Protein AF-A8LJZ9-F1 (afdb_monomer)

pLDDT: mean 73.56, std 17.72, range [40.0, 94.56]

Secondary structure (DSSP, 8-state):
--SEEEE---TTTEEESSBTBTT-PEEPHHHHHHHHHTT-EEEEPPPPP--TTS-SS-HHHHHHHTTSS-TTSTTS--

Mean predicted aligned error: 10.42 Å

Organism: Dinoroseobacter shibae (strain DSM 16493 / NCIMB 14021 / DFL 12) (NCBI:txid398580)

Nearest PDB structures (foldseek):
  4bac-assembly1_B-2  TM=6.987E-01  e=5.191E-01  Human spumaretrovirus
  2x6s-assembly3_A  TM=5.774E-01  e=1.934E+00  Human spumaretrovirus
  4io6-assembly1_B  TM=4.993E-01  e=7.202E+00  Adineta vaga

Foldseek 3Di:
DDQEDEDEPDCQFFDAAQPVHHQDTDTDPVNVVVCVVVNHHYGYADPDPPDPPDDPDGPVRVVVVVVPPPVPPVVPPD

Solvent-accessible surface area (backbone atoms only — not comparable to full-atom values): 5076 Å² total; per-residue (Å²): 129,74,59,59,45,81,36,71,92,50,72,86,47,46,74,40,80,37,72,79,39,90,89,35,57,37,53,35,67,70,54,52,49,52,30,58,77,71,63,37,42,84,41,72,49,64,81,79,72,98,48,100,79,57,70,99,59,46,71,58,51,53,61,56,43,74,76,47,95,66,85,69,64,81,74,71,81,116

Structure (mmCIF, N/CA/C/O backbone):
data_AF-A8LJZ9-F1
#
_entry.id   AF-A8LJZ9-F1
#
loop_
_atom_site.group_PDB
_atom_site.id
_atom_site.type_symbol
_atom_site.label_atom_id
_atom_site.label_alt_id
_atom_site.label_comp_id
_atom_site.label_asym_id
_atom_site.label_entity_id
_atom_site.label_seq_id
_atom_site.pdbx_PDB_ins_code
_atom_site.Cartn_x
_atom_site.Cartn_y
_atom_site.Cartn_z
_atom_site.occupancy
_atom_site.B_iso_or_equiv
_atom_site.auth_seq_id
_atom_site.auth_comp_id
_atom_site.auth_asym_id
_atom_site.auth_atom_id
_atom_site.pdbx_PDB_model_num
ATOM 1 N N . MET A 1 1 ? -9.029 5.869 15.852 1.00 54.19 1 MET A N 1
ATOM 2 C CA . MET A 1 1 ? -8.173 4.928 15.093 1.00 54.19 1 MET A CA 1
ATOM 3 C C . MET A 1 1 ? -7.462 5.712 14.001 1.00 54.19 1 MET A C 1
ATOM 5 O O . MET A 1 1 ? -8.114 6.582 13.434 1.00 54.19 1 MET A O 1
ATOM 9 N N . PRO A 1 2 ? -6.160 5.500 13.733 1.00 63.91 2 PRO A N 1
ATOM 10 C CA . PRO A 1 2 ? -5.481 6.202 12.646 1.00 63.91 2 PRO A CA 1
ATOM 11 C C . PRO A 1 2 ? -6.124 5.824 11.307 1.00 63.91 2 PRO A C 1
ATOM 13 O O . PRO A 1 2 ? -6.407 4.654 11.065 1.00 63.91 2 PRO A O 1
ATOM 16 N N . HIS A 1 3 ? -6.349 6.808 10.436 1.00 82.25 3 HIS A N 1
ATOM 17 C CA . HIS A 1 3 ? -7.009 6.588 9.139 1.00 82.25 3 HIS A CA 1
ATOM 18 C C . HIS A 1 3 ? -6.125 5.789 8.165 1.00 82.25 3 HIS A C 1
ATOM 20 O O . HIS A 1 3 ? -6.603 5.281 7.151 1.00 82.25 3 HIS A O 1
ATOM 26 N N . THR A 1 4 ? -4.835 5.656 8.489 1.00 84.69 4 THR A N 1
ATOM 27 C CA . THR A 1 4 ? -3.827 5.041 7.636 1.00 84.69 4 THR A CA 1
ATOM 28 C C . THR A 1 4 ? -2.880 4.177 8.463 1.00 84.69 4 THR A C 1
ATOM 30 O O . THR A 1 4 ? -2.337 4.647 9.462 1.00 84.69 4 THR A O 1
ATOM 33 N N . ILE A 1 5 ? -2.656 2.931 8.040 1.00 86.56 5 ILE A N 1
ATOM 34 C CA . ILE A 1 5 ? -1.811 1.951 8.743 1.00 86.56 5 ILE A CA 1
ATOM 35 C C . ILE A 1 5 ? -0.633 1.580 7.841 1.00 86.56 5 ILE A C 1
ATOM 37 O O . ILE A 1 5 ? -0.833 1.244 6.673 1.00 86.56 5 ILE A O 1
ATOM 41 N N . LEU A 1 6 ? 0.590 1.665 8.370 1.00 84.12 6 LEU A N 1
ATOM 42 C CA . LEU A 1 6 ? 1.797 1.239 7.667 1.00 84.12 6 LEU A CA 1
ATOM 43 C C . LEU A 1 6 ? 1.960 -0.27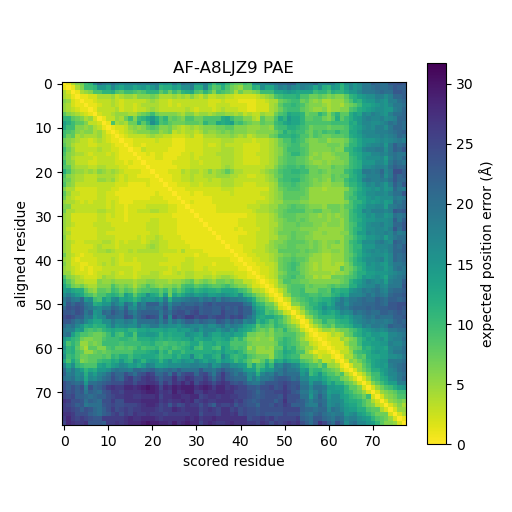9 7.788 1.00 84.12 6 LEU A C 1
ATOM 45 O O . LEU A 1 6 ? 1.984 -0.814 8.893 1.00 84.12 6 LEU A O 1
ATOM 49 N N . PHE A 1 7 ? 2.103 -0.947 6.651 1.00 83.88 7 PHE A N 1
ATOM 50 C CA . PHE A 1 7 ? 2.427 -2.362 6.558 1.00 83.88 7 PHE A CA 1
ATOM 51 C C . PHE A 1 7 ? 3.866 -2.517 6.074 1.00 83.88 7 PHE A C 1
ATOM 53 O O . PHE A 1 7 ? 4.313 -1.846 5.128 1.00 83.88 7 PHE A O 1
ATOM 60 N N . ASP A 1 8 ? 4.593 -3.424 6.720 1.00 78.56 8 ASP A N 1
ATOM 61 C CA . ASP A 1 8 ? 5.818 -3.960 6.160 1.00 78.56 8 ASP A CA 1
ATOM 62 C C . ASP A 1 8 ? 5.478 -4.826 4.936 1.00 78.56 8 ASP A C 1
ATOM 64 O O . ASP A 1 8 ? 4.320 -5.135 4.660 1.00 78.56 8 ASP A O 1
ATOM 68 N N . ASN A 1 9 ? 6.476 -5.118 4.106 1.00 70.62 9 ASN A N 1
ATOM 69 C CA . ASN A 1 9 ? 6.303 -5.621 2.741 1.00 70.62 9 ASN A CA 1
ATOM 70 C C . ASN A 1 9 ? 5.847 -7.098 2.672 1.00 70.62 9 ASN A C 1
ATOM 72 O O . ASN A 1 9 ? 6.449 -7.910 1.965 1.00 70.62 9 ASN A O 1
ATOM 76 N N . MET A 1 10 ? 4.809 -7.463 3.420 1.00 76.94 10 MET A N 1
ATOM 77 C CA . MET A 1 10 ? 4.325 -8.822 3.551 1.00 76.94 10 MET A CA 1
ATOM 78 C C . MET A 1 10 ? 3.612 -9.261 2.266 1.00 76.94 10 MET A C 1
ATOM 80 O O . MET A 1 10 ? 2.601 -8.696 1.844 1.00 76.94 10 MET A O 1
ATOM 84 N N . LYS A 1 11 ? 4.134 -10.322 1.645 1.00 77.25 11 LYS A N 1
ATOM 85 C CA . LYS A 1 11 ? 3.616 -10.875 0.382 1.00 77.25 11 LYS A CA 1
ATOM 86 C C . LYS A 1 11 ? 2.164 -11.365 0.456 1.00 77.25 11 LYS A C 1
ATOM 88 O O . LYS A 1 11 ? 1.544 -11.547 -0.578 1.00 77.25 11 LYS A O 1
ATOM 93 N N . THR A 1 12 ? 1.621 -11.597 1.651 1.00 79.69 12 THR A N 1
ATOM 94 C CA . THR A 1 12 ? 0.244 -12.086 1.836 1.00 79.69 12 THR A CA 1
ATOM 95 C C . THR A 1 12 ? -0.815 -10.986 1.735 1.00 79.69 12 THR A C 1
ATOM 97 O O . THR A 1 12 ? -1.987 -11.297 1.542 1.00 79.69 12 THR A O 1
ATOM 100 N N . VAL A 1 13 ? -0.437 -9.705 1.841 1.00 85.75 13 VAL A N 1
ATOM 101 C CA . VAL A 1 13 ? -1.378 -8.573 1.713 1.00 85.75 13 VAL A CA 1
ATOM 102 C C . VAL A 1 13 ? -1.253 -7.864 0.368 1.00 85.75 13 VAL A C 1
ATOM 104 O O . VAL A 1 13 ? -2.249 -7.391 -0.187 1.00 85.75 13 VAL A O 1
ATOM 107 N N . LEU A 1 14 ? -0.045 -7.838 -0.191 1.00 89.62 14 LEU A N 1
ATOM 108 C CA . LEU A 1 14 ? 0.322 -7.056 -1.363 1.00 89.62 14 LEU A CA 1
ATOM 109 C C . LEU A 1 14 ? 0.569 -7.961 -2.580 1.00 89.62 14 LEU A C 1
ATOM 111 O O . LEU A 1 14 ? 1.440 -8.824 -2.534 1.00 89.62 14 LEU A O 1
ATOM 115 N N . ILE A 1 15 ? -0.146 -7.706 -3.682 1.00 91.62 15 ILE A N 1
ATOM 116 C CA . ILE A 1 15 ? 0.068 -8.37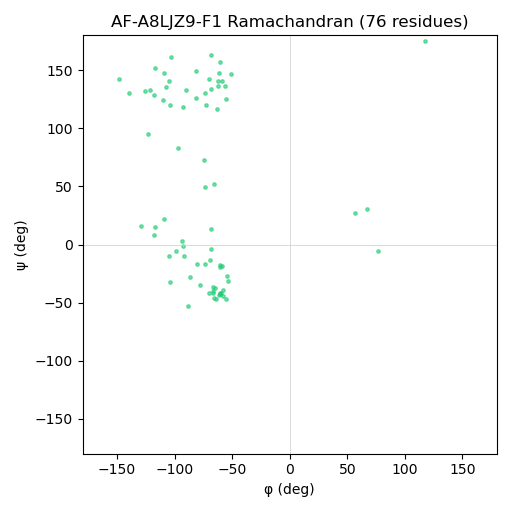2 -4.978 1.00 91.62 15 ILE A CA 1
ATOM 117 C C . ILE A 1 15 ? 1.112 -7.612 -5.798 1.00 91.62 15 ILE A C 1
ATOM 119 O O . ILE A 1 15 ? 2.068 -8.212 -6.274 1.00 91.62 15 ILE A O 1
ATOM 123 N N . ASP A 1 16 ? 0.919 -6.303 -5.985 1.00 89.81 16 ASP A N 1
ATOM 124 C CA . ASP A 1 16 ? 1.793 -5.492 -6.837 1.00 89.81 16 ASP A CA 1
ATOM 125 C C . ASP A 1 16 ? 1.908 -4.047 -6.336 1.00 89.81 16 ASP A C 1
ATOM 127 O O . ASP A 1 16 ? 0.942 -3.452 -5.838 1.00 89.81 16 ASP A O 1
ATOM 131 N N . ARG A 1 17 ? 3.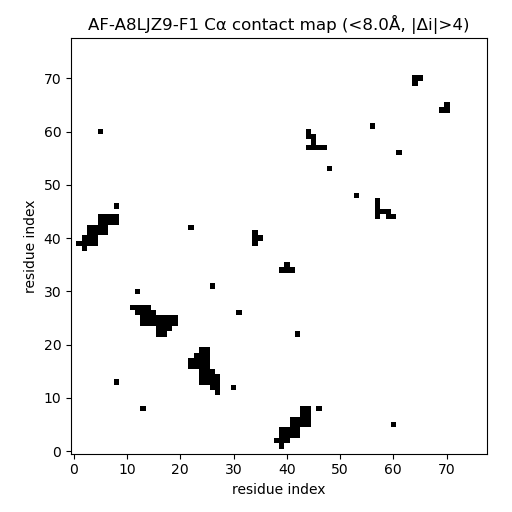103 -3.465 -6.455 1.00 87.56 17 ARG A N 1
ATOM 132 C CA . ARG A 1 17 ? 3.378 -2.096 -6.019 1.00 87.56 17 ARG A CA 1
ATOM 133 C C . ARG A 1 17 ? 3.109 -1.124 -7.156 1.00 87.56 17 ARG A C 1
ATOM 135 O O . ARG A 1 17 ? 3.620 -1.297 -8.247 1.00 87.56 17 ARG A O 1
ATOM 142 N N . ASN A 1 18 ? 2.394 -0.037 -6.857 1.00 88.81 18 ASN A N 1
ATOM 143 C CA . ASN A 1 18 ? 2.137 1.043 -7.809 1.00 88.81 18 ASN A CA 1
ATOM 144 C C . ASN A 1 18 ? 1.451 0.580 -9.106 1.00 88.81 18 ASN A C 1
ATOM 146 O O . ASN A 1 18 ? 1.597 1.229 -10.138 1.00 88.81 18 ASN A O 1
ATOM 150 N N . ALA A 1 19 ? 0.685 -0.515 -9.050 1.00 91.81 19 ALA A N 1
ATOM 151 C CA . ALA A 1 19 ? -0.010 -1.097 -10.198 1.00 91.81 19 ALA A CA 1
ATOM 152 C C . ALA A 1 19 ? -0.915 -0.091 -10.931 1.00 91.81 19 ALA A C 1
ATOM 154 O O . ALA A 1 19 ? -1.150 -0.231 -12.127 1.00 91.81 19 ALA A O 1
ATOM 155 N N . TYR A 1 20 ? -1.411 0.925 -10.216 1.00 91.94 20 TYR A N 1
ATOM 156 C CA . TYR A 1 20 ? -2.264 1.982 -10.772 1.00 91.94 20 TYR A CA 1
ATOM 157 C C . TYR A 1 20 ? -1.624 3.379 -10.691 1.00 91.94 20 TYR A C 1
ATOM 159 O O . TYR A 1 20 ? -2.309 4.388 -10.834 1.00 91.94 20 TYR A O 1
ATOM 167 N N . GLY A 1 21 ? -0.315 3.454 -10.440 1.00 89.94 21 GLY A N 1
ATOM 168 C CA . GLY A 1 21 ? 0.432 4.696 -10.238 1.00 89.94 21 GLY A CA 1
ATOM 169 C C . GLY A 1 21 ? 1.062 4.803 -8.843 1.00 89.94 21 GLY A C 1
ATOM 170 O O . GLY A 1 21 ? 0.864 3.928 -7.996 1.00 89.94 21 GLY A O 1
ATOM 171 N N . PRO A 1 22 ? 1.849 5.860 -8.576 1.00 85.69 22 PRO A N 1
ATOM 172 C CA . PRO A 1 22 ? 2.581 6.011 -7.317 1.00 85.69 22 PRO A CA 1
ATOM 173 C C . PRO A 1 22 ? 1.667 5.939 -6.083 1.00 85.69 22 PRO A C 1
ATOM 175 O O . PRO A 1 22 ? 0.679 6.663 -5.992 1.00 85.69 22 PRO A O 1
ATOM 178 N N . GLY A 1 23 ? 1.982 5.045 -5.141 1.00 83.81 23 GLY A N 1
ATOM 179 C CA . GLY A 1 23 ? 1.201 4.813 -3.917 1.00 83.81 23 GLY A CA 1
ATOM 180 C C . GLY A 1 23 ? -0.084 3.999 -4.117 1.00 83.81 23 GLY A C 1
ATOM 181 O O . GLY A 1 23 ? -0.727 3.622 -3.139 1.00 83.81 23 GLY A O 1
ATOM 182 N N . GLN A 1 24 ? -0.453 3.678 -5.361 1.00 89.19 24 GLN A N 1
ATOM 183 C CA . GLN A 1 24 ? -1.650 2.902 -5.680 1.00 89.19 24 GLN A CA 1
ATOM 184 C C . GLN A 1 24 ? -1.293 1.430 -5.875 1.00 89.19 24 GLN A C 1
ATOM 186 O O . GLN A 1 24 ? -1.057 0.941 -6.983 1.00 89.19 24 GLN A O 1
ATOM 191 N N . HIS A 1 25 ? -1.208 0.724 -4.755 1.00 91.44 25 HIS A N 1
ATOM 192 C CA . HIS A 1 25 ? -0.854 -0.687 -4.723 1.00 91.44 25 HIS A CA 1
ATOM 193 C C . HIS A 1 25 ? -2.052 -1.589 -5.044 1.00 91.44 25 HIS A C 1
ATOM 195 O O . HIS A 1 25 ? -3.205 -1.284 -4.728 1.00 91.44 25 HIS A O 1
ATOM 201 N N . ARG A 1 26 ? -1.772 -2.747 -5.641 1.00 92.44 26 ARG A N 1
ATOM 202 C CA . ARG A 1 26 ? -2.744 -3.824 -5.806 1.00 92.44 26 ARG A CA 1
ATOM 203 C C . ARG A 1 26 ? -2.626 -4.773 -4.621 1.00 92.44 26 ARG A C 1
ATOM 205 O O . ARG A 1 26 ? -1.592 -5.403 -4.429 1.00 92.44 26 ARG A O 1
ATOM 212 N N . PHE A 1 27 ? -3.702 -4.901 -3.856 1.00 92.88 27 PHE A N 1
ATOM 213 C CA . PHE A 1 27 ? -3.788 -5.789 -2.697 1.00 92.88 27 PHE A CA 1
ATOM 214 C C . PHE A 1 27 ? -4.588 -7.055 -3.007 1.00 92.88 27 PHE A C 1
ATOM 216 O O . PHE A 1 27 ? -5.394 -7.074 -3.944 1.00 92.88 27 PHE A O 1
ATOM 223 N N . HIS A 1 28 ? -4.418 -8.090 -2.183 1.00 93.69 28 HIS A N 1
ATOM 224 C CA . HIS A 1 28 ? -5.329 -9.235 -2.188 1.00 93.69 28 HIS A CA 1
ATOM 225 C C . HIS A 1 28 ? -6.764 -8.788 -1.885 1.00 93.69 28 HIS A C 1
ATOM 227 O O . HIS A 1 28 ? -6.990 -7.921 -1.041 1.00 93.69 28 HIS A O 1
ATOM 233 N N . ALA A 1 29 ? -7.742 -9.388 -2.570 1.00 92.69 29 ALA A N 1
ATOM 234 C CA . ALA A 1 29 ? -9.143 -8.971 -2.485 1.00 92.69 29 ALA A CA 1
ATOM 235 C C . ALA A 1 29 ? -9.688 -9.019 -1.047 1.00 92.69 29 ALA A C 1
ATOM 237 O O . ALA A 1 29 ? -10.293 -8.048 -0.603 1.00 92.69 29 ALA A O 1
ATOM 238 N N . GLY A 1 30 ? -9.396 -10.094 -0.303 1.00 92.81 30 GLY A N 1
ATOM 239 C CA . GLY A 1 30 ? -9.815 -10.230 1.095 1.00 92.81 30 GLY A CA 1
ATOM 240 C C . GLY A 1 30 ? -9.238 -9.138 1.999 1.00 92.81 30 GLY A C 1
ATOM 241 O O . GLY A 1 30 ? -9.967 -8.531 2.775 1.00 92.81 30 GLY A O 1
ATOM 242 N N . PHE A 1 31 ? -7.953 -8.810 1.835 1.00 92.88 31 PHE A N 1
ATOM 243 C CA . PHE A 1 31 ? -7.322 -7.727 2.592 1.00 92.88 31 PHE A CA 1
ATOM 244 C C . PHE A 1 31 ? -7.891 -6.351 2.221 1.00 92.88 31 PHE A C 1
ATOM 246 O O . PHE A 1 31 ? -8.155 -5.529 3.096 1.00 92.88 31 PHE A O 1
ATOM 253 N N . ARG A 1 32 ? -8.124 -6.100 0.927 1.00 91.94 32 ARG A N 1
ATOM 254 C CA . ARG A 1 32 ? -8.739 -4.852 0.458 1.00 91.94 32 ARG A CA 1
ATOM 255 C C . ARG A 1 32 ? -10.135 -4.658 1.050 1.00 91.94 32 ARG A C 1
ATOM 257 O O . ARG A 1 32 ? -10.473 -3.539 1.422 1.00 91.94 32 ARG A O 1
ATOM 264 N N . GLU A 1 33 ? -10.937 -5.717 1.112 1.00 93.75 33 GLU A N 1
ATOM 265 C CA . GLU A 1 33 ? -12.286 -5.649 1.674 1.00 93.75 33 GLU A CA 1
ATOM 266 C C . GLU A 1 33 ? -12.258 -5.445 3.189 1.00 93.75 33 GLU A C 1
ATOM 268 O O . GLU A 1 33 ? -12.959 -4.579 3.703 1.00 93.75 33 GLU A O 1
ATOM 273 N N . PHE A 1 34 ? -11.364 -6.143 3.889 1.00 92.62 34 PHE A N 1
ATOM 274 C CA . PHE A 1 34 ? -11.116 -5.928 5.313 1.00 92.62 34 PHE A CA 1
ATOM 275 C C . PHE A 1 34 ? -10.748 -4.466 5.622 1.00 92.62 34 PHE A C 1
ATOM 277 O O . PHE A 1 34 ? -11.338 -3.848 6.508 1.00 92.62 34 PHE A O 1
ATOM 284 N N . ALA A 1 35 ? -9.830 -3.878 4.851 1.00 91.94 35 ALA A N 1
ATOM 285 C CA . ALA A 1 35 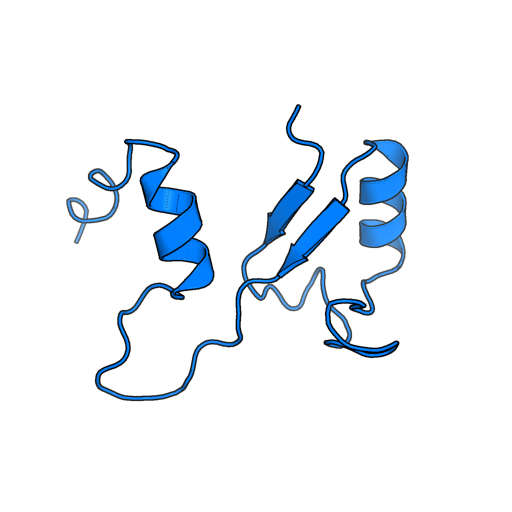? -9.421 -2.486 5.030 1.00 91.94 35 ALA A CA 1
ATOM 286 C C . ALA A 1 35 ? -10.584 -1.499 4.850 1.00 91.94 35 ALA A C 1
ATOM 288 O O . ALA A 1 35 ? -10.757 -0.586 5.659 1.00 91.94 35 ALA A O 1
ATOM 289 N N . LYS A 1 36 ? -11.428 -1.722 3.834 1.00 91.88 36 LYS A N 1
ATOM 290 C CA . LYS A 1 36 ? -12.645 -0.927 3.617 1.00 91.88 36 LYS A CA 1
ATOM 291 C C . LYS A 1 36 ? -13.644 -1.085 4.756 1.00 91.88 36 LYS A C 1
ATOM 293 O O . LYS A 1 36 ? -14.151 -0.082 5.246 1.00 91.88 36 LYS A O 1
ATOM 298 N N . HIS A 1 37 ? -13.904 -2.322 5.175 1.00 94.56 37 HIS A N 1
ATOM 299 C CA . HIS A 1 37 ? -14.861 -2.637 6.232 1.00 94.56 37 HIS A CA 1
ATOM 300 C C . HIS A 1 37 ? -14.507 -1.932 7.547 1.00 94.56 37 HIS A C 1
ATOM 302 O O . HIS A 1 37 ? -15.382 -1.415 8.234 1.00 94.56 37 HIS A O 1
ATOM 308 N N . HIS A 1 38 ? -13.213 -1.853 7.864 1.00 91.94 38 HIS A N 1
ATOM 309 C CA . HIS A 1 38 ? -12.712 -1.191 9.069 1.00 91.94 38 HIS A CA 1
ATOM 310 C C . HIS A 1 38 ? -12.312 0.280 8.866 1.00 91.94 38 HIS A C 1
ATOM 312 O O . HIS A 1 38 ? -11.841 0.916 9.809 1.00 91.94 38 HIS A O 1
ATOM 318 N N . GLY A 1 39 ? -12.498 0.837 7.666 1.00 92.31 39 GLY A N 1
ATOM 319 C CA . GLY A 1 39 ? -12.287 2.259 7.392 1.00 92.31 39 GLY A CA 1
ATOM 320 C C . GLY A 1 39 ? -10.833 2.731 7.487 1.00 92.31 39 GLY A C 1
ATOM 321 O O . GLY A 1 39 ? -10.604 3.889 7.833 1.00 92.31 39 GLY A O 1
ATOM 322 N N . PHE A 1 40 ? -9.850 1.872 7.191 1.00 90.56 40 PHE A N 1
ATOM 323 C CA . PHE A 1 40 ? -8.439 2.269 7.160 1.00 90.56 40 PHE A CA 1
ATOM 324 C C . PHE A 1 40 ? -7.825 2.130 5.767 1.00 90.56 40 PHE A C 1
ATOM 326 O O . PHE A 1 40 ? -8.206 1.282 4.961 1.00 90.56 40 PHE A O 1
ATOM 333 N N . SER A 1 41 ? -6.818 2.958 5.500 1.00 89.00 41 SER A N 1
ATOM 334 C CA . SER A 1 41 ? -6.033 2.911 4.269 1.00 89.00 41 SER A CA 1
ATOM 335 C C . SER A 1 41 ? -4.664 2.267 4.525 1.00 89.00 41 SER A C 1
ATOM 337 O O . SER A 1 41 ? -3.893 2.777 5.341 1.00 89.00 41 SER A O 1
ATOM 339 N N . PRO A 1 42 ? -4.314 1.152 3.865 1.00 89.00 42 PRO A N 1
ATOM 340 C CA . PRO A 1 42 ? -2.982 0.572 3.984 1.00 89.00 42 PRO A CA 1
ATOM 341 C C . PRO A 1 42 ? -1.947 1.411 3.217 1.00 89.00 42 PRO A C 1
ATOM 343 O O . PRO A 1 42 ? -2.130 1.718 2.039 1.00 89.00 42 PRO A O 1
ATOM 346 N N . ARG A 1 43 ? -0.829 1.743 3.870 1.00 86.69 43 ARG A N 1
ATOM 347 C CA . ARG A 1 43 ? 0.396 2.263 3.237 1.00 86.69 43 ARG A CA 1
ATOM 348 C C . ARG A 1 43 ? 1.489 1.208 3.305 1.00 86.69 43 ARG A C 1
ATOM 350 O O . ARG A 1 43 ? 1.570 0.477 4.285 1.00 86.69 43 ARG A O 1
ATOM 357 N N . MET A 1 44 ? 2.363 1.172 2.305 1.00 85.50 44 MET A N 1
ATOM 358 C CA . MET A 1 44 ? 3.504 0.256 2.289 1.00 85.50 44 MET A CA 1
ATOM 359 C C . MET A 1 44 ? 4.799 0.998 2.606 1.00 85.50 44 MET A C 1
ATOM 361 O O . MET A 1 44 ? 5.033 2.096 2.095 1.00 85.50 44 MET A O 1
ATOM 365 N N . CYS A 1 45 ? 5.681 0.372 3.386 1.00 79.38 45 CYS A N 1
ATOM 366 C CA . CYS A 1 45 ? 7.058 0.847 3.512 1.00 79.38 45 CYS A CA 1
ATOM 367 C C . CYS A 1 45 ? 7.771 0.827 2.147 1.00 79.38 45 CYS A C 1
ATOM 369 O O . CYS A 1 45 ? 7.389 0.077 1.240 1.00 79.38 45 CYS A O 1
ATOM 371 N N . ALA A 1 46 ? 8.820 1.632 1.966 1.00 74.19 46 ALA A N 1
ATOM 372 C CA . ALA A 1 46 ? 9.648 1.523 0.765 1.00 74.19 46 ALA A CA 1
ATOM 373 C C . ALA A 1 46 ? 10.286 0.119 0.695 1.00 74.19 46 ALA A C 1
ATOM 375 O O . ALA A 1 46 ? 10.552 -0.472 1.746 1.00 74.19 46 ALA A O 1
ATOM 376 N N . PRO A 1 47 ? 10.512 -0.442 -0.510 1.00 73.31 47 PRO A N 1
ATOM 377 C CA . PRO A 1 47 ? 11.192 -1.722 -0.629 1.00 73.31 47 PRO A CA 1
ATOM 378 C C . PRO A 1 47 ? 12.545 -1.617 0.063 1.00 73.31 47 PRO A C 1
ATOM 380 O O . PRO A 1 47 ? 13.244 -0.616 -0.097 1.00 73.31 47 PRO A O 1
ATOM 383 N N . TYR A 1 48 ? 12.899 -2.644 0.827 1.00 66.25 48 TYR A N 1
ATOM 384 C CA . TYR A 1 48 ? 14.212 -2.712 1.438 1.00 66.25 48 TYR A CA 1
ATOM 385 C C . TYR A 1 48 ? 15.270 -2.792 0.335 1.00 66.25 48 TYR A C 1
ATOM 387 O O . TYR A 1 48 ? 15.240 -3.757 -0.434 1.00 66.25 48 TYR A O 1
ATOM 395 N N . PRO A 1 49 ? 16.177 -1.812 0.195 1.00 61.06 49 PRO A N 1
ATOM 396 C CA . PRO A 1 49 ? 17.264 -1.963 -0.749 1.00 61.06 49 PRO A CA 1
ATOM 397 C C . PRO A 1 49 ? 18.199 -3.061 -0.228 1.00 61.06 49 PRO A C 1
ATOM 399 O O . PRO A 1 49 ? 18.560 -3.084 0.948 1.00 61.06 49 PRO A O 1
ATOM 402 N N . ALA A 1 50 ? 18.597 -3.984 -1.101 1.00 55.34 50 ALA A N 1
ATOM 403 C CA . ALA A 1 50 ? 19.621 -4.977 -0.796 1.00 55.34 50 ALA A CA 1
ATOM 404 C C . ALA A 1 50 ? 21.002 -4.294 -0.810 1.00 55.34 50 ALA A C 1
ATOM 406 O O . ALA A 1 50 ? 21.755 -4.431 -1.768 1.00 55.34 50 ALA A O 1
ATOM 407 N N . ILE A 1 51 ? 21.308 -3.473 0.200 1.00 51.09 51 ILE A N 1
ATOM 408 C CA . ILE A 1 51 ? 22.588 -2.752 0.303 1.00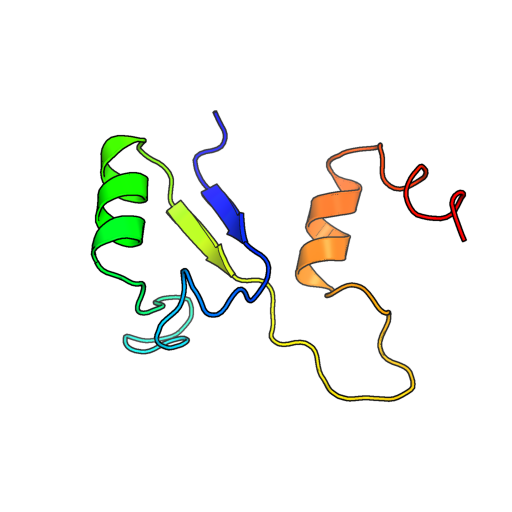 51.09 51 ILE A CA 1
ATOM 409 C C . ILE A 1 51 ? 23.226 -3.056 1.668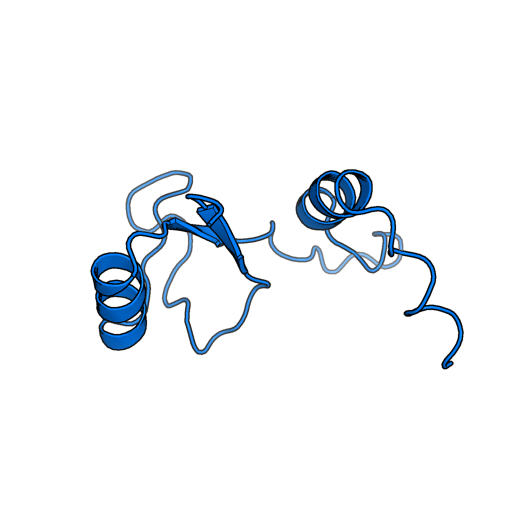 1.00 51.09 51 ILE A C 1
ATOM 411 O O . ILE A 1 51 ? 22.542 -2.901 2.683 1.00 51.09 51 ILE A O 1
ATOM 415 N N . PRO A 1 52 ? 24.529 -3.415 1.731 1.00 54.19 52 PRO A N 1
ATOM 416 C CA . PRO A 1 52 ? 25.203 -3.830 2.970 1.00 54.19 52 PRO A CA 1
ATOM 417 C C . PRO A 1 52 ? 25.228 -2.782 4.093 1.00 54.19 52 PRO A C 1
ATOM 419 O O . PRO A 1 52 ? 25.444 -3.133 5.247 1.00 54.19 52 PRO A O 1
ATOM 422 N N . LEU A 1 53 ? 25.027 -1.502 3.762 1.00 56.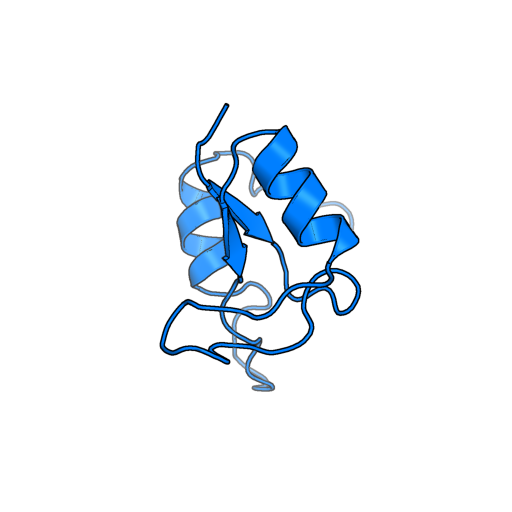50 53 LEU A N 1
ATOM 423 C CA . LEU A 1 53 ? 25.103 -0.369 4.692 1.00 56.50 53 LEU A CA 1
ATOM 424 C C . LEU A 1 53 ? 23.775 0.389 4.842 1.00 56.50 53 LEU A C 1
ATOM 426 O O . LEU A 1 53 ? 23.750 1.451 5.462 1.00 56.50 53 LEU A O 1
ATOM 430 N N . SER A 1 54 ? 22.667 -0.115 4.282 1.00 55.78 54 SER A N 1
ATOM 431 C CA . SER A 1 54 ? 21.369 0.490 4.601 1.00 55.78 54 SER A CA 1
ATOM 432 C C . SER A 1 54 ? 21.015 0.164 6.060 1.00 55.78 54 SER A C 1
ATOM 434 O O . SER A 1 54 ? 21.310 -0.950 6.509 1.00 55.78 54 SER A O 1
ATOM 436 N N . PRO A 1 55 ? 20.401 1.089 6.826 1.00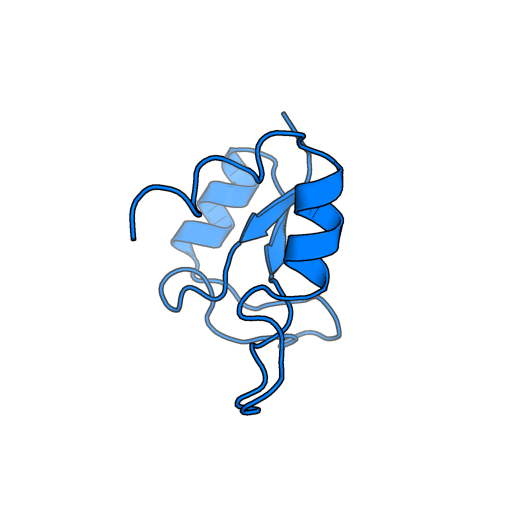 58.59 55 PRO A N 1
ATOM 437 C CA . PRO A 1 55 ? 19.863 0.747 8.142 1.00 58.59 55 PRO A CA 1
ATOM 438 C C . PRO A 1 55 ? 18.979 -0.495 7.994 1.00 58.59 55 PRO A C 1
ATOM 440 O O . PRO A 1 55 ? 18.350 -0.651 6.958 1.00 58.59 55 PRO A O 1
ATOM 443 N N . ARG A 1 56 ? 18.907 -1.388 8.989 1.00 60.88 56 ARG A N 1
ATOM 444 C CA . ARG A 1 56 ? 18.007 -2.565 8.939 1.00 60.88 56 ARG A CA 1
ATOM 445 C C . ARG A 1 56 ? 16.516 -2.190 9.018 1.00 60.88 56 ARG A C 1
ATOM 447 O O . ARG A 1 56 ? 15.672 -3.072 8.908 1.00 60.88 56 ARG A O 1
ATOM 454 N N . VAL A 1 57 ? 16.200 -0.897 9.198 1.00 62.69 57 VAL A N 1
ATOM 455 C CA . VAL A 1 57 ? 14.829 -0.347 9.185 1.00 62.69 57 VAL A CA 1
ATOM 456 C C . VAL A 1 57 ? 14.613 0.751 8.120 1.00 62.69 57 VAL A C 1
ATOM 458 O O . VAL A 1 57 ? 15.455 1.626 7.917 1.00 62.69 57 VAL A O 1
ATOM 461 N N . CYS A 1 58 ? 13.512 0.638 7.363 1.00 64.62 58 CYS A N 1
ATOM 462 C CA . CYS A 1 58 ? 13.222 1.461 6.185 1.00 64.62 58 CYS A CA 1
ATOM 463 C C . CYS A 1 58 ? 13.104 2.933 6.611 1.00 64.62 58 CYS A C 1
ATOM 465 O O . CYS A 1 58 ? 12.470 3.177 7.635 1.00 64.62 58 CYS A O 1
ATOM 467 N N . PRO A 1 59 ? 13.598 3.929 5.847 1.00 67.75 59 PRO A N 1
ATOM 468 C CA . PRO A 1 59 ? 13.460 5.345 6.210 1.00 67.75 59 PRO A CA 1
ATOM 469 C C . PRO A 1 59 ? 12.010 5.779 6.484 1.00 67.75 59 PRO A C 1
ATOM 471 O O . PRO A 1 59 ? 11.774 6.619 7.345 1.00 67.75 59 PRO A O 1
ATOM 474 N N . VAL A 1 60 ? 11.038 5.161 5.797 1.00 68.50 60 VAL A N 1
ATOM 475 C CA . VAL A 1 60 ? 9.598 5.358 6.044 1.00 68.50 60 VAL A CA 1
ATOM 476 C C . VAL A 1 60 ? 9.202 4.833 7.424 1.00 68.50 60 VAL A C 1
ATOM 478 O O . VAL A 1 60 ? 8.534 5.533 8.175 1.00 68.50 60 VAL A O 1
ATOM 481 N N . CYS A 1 61 ? 9.653 3.631 7.786 1.00 66.62 61 CYS A N 1
ATOM 482 C CA . CYS A 1 61 ? 9.405 3.064 9.108 1.00 66.62 61 CYS A CA 1
ATOM 483 C C . CYS A 1 61 ? 10.130 3.856 10.208 1.00 66.62 61 CYS A C 1
ATOM 485 O O . CYS A 1 61 ? 9.528 4.109 11.239 1.00 66.62 61 CYS A O 1
ATOM 487 N N . ILE A 1 62 ? 11.370 4.311 9.979 1.00 67.25 62 ILE A N 1
ATOM 488 C CA . ILE A 1 62 ? 12.130 5.158 10.922 1.00 67.25 62 ILE A CA 1
ATOM 489 C C . ILE A 1 62 ? 11.400 6.485 11.186 1.00 67.25 62 ILE A C 1
ATOM 491 O O . ILE A 1 62 ? 11.354 6.955 12.322 1.00 67.25 62 ILE A O 1
ATOM 495 N N . ALA A 1 63 ? 10.837 7.105 10.144 1.00 66.88 63 ALA A N 1
ATOM 496 C CA . ALA A 1 63 ? 10.091 8.354 10.280 1.00 66.88 63 ALA A CA 1
ATOM 497 C C . ALA A 1 63 ? 8.789 8.175 11.083 1.00 66.88 63 ALA A C 1
ATOM 499 O O . ALA A 1 63 ? 8.430 9.054 11.866 1.00 66.88 63 ALA A O 1
ATOM 500 N N . GLU A 1 64 ? 8.107 7.037 10.926 1.00 65.56 64 GLU A N 1
ATOM 501 C CA . GLU A 1 64 ? 6.882 6.727 11.678 1.00 65.56 64 GLU A CA 1
ATOM 502 C C . GLU A 1 64 ? 7.182 6.274 13.120 1.00 65.56 64 GLU A C 1
ATOM 504 O O . GLU A 1 64 ? 6.444 6.642 14.033 1.00 65.56 64 GLU A O 1
ATOM 509 N N . ASP A 1 65 ? 8.290 5.559 13.348 1.00 59.16 65 ASP A N 1
ATOM 510 C CA . ASP A 1 65 ? 8.747 5.104 14.672 1.00 59.16 65 ASP A CA 1
ATOM 511 C C . ASP A 1 65 ? 9.124 6.278 15.589 1.00 59.16 65 ASP A C 1
ATOM 513 O O . ASP A 1 65 ? 8.737 6.313 16.750 1.00 59.16 65 ASP A O 1
ATOM 517 N N . ARG A 1 66 ? 9.739 7.344 15.054 1.00 50.00 66 ARG A N 1
ATOM 518 C CA . ARG A 1 66 ? 10.007 8.580 15.824 1.00 50.00 66 ARG A CA 1
ATOM 519 C C . ARG A 1 66 ? 8.754 9.251 16.401 1.00 50.00 66 ARG A C 1
ATOM 521 O O . ARG A 1 66 ? 8.881 10.067 17.310 1.00 50.00 66 ARG A O 1
ATOM 528 N N . SER A 1 67 ? 7.567 8.932 15.882 1.00 46.66 67 SER A N 1
ATOM 529 C CA . SER A 1 67 ? 6.287 9.475 16.360 1.00 46.66 67 SER A CA 1
ATOM 530 C C . SER A 1 67 ? 5.629 8.608 17.447 1.00 46.66 67 SER A C 1
ATOM 532 O O . SER A 1 67 ? 4.652 9.035 18.061 1.00 46.66 67 SER A O 1
ATOM 534 N N . ARG A 1 68 ? 6.147 7.399 17.699 1.00 49.59 68 ARG A N 1
ATOM 535 C CA . ARG A 1 68 ? 5.727 6.464 18.754 1.00 49.59 68 ARG A CA 1
ATOM 536 C C . ARG A 1 68 ? 6.955 6.158 19.608 1.00 49.59 68 ARG A C 1
ATOM 538 O O . ARG A 1 68 ? 7.754 5.317 19.234 1.00 49.59 68 ARG A O 1
ATOM 545 N N . GLY A 1 69 ? 7.148 6.873 20.712 1.00 40.31 69 GLY A N 1
ATOM 546 C CA . GLY A 1 69 ? 8.351 6.793 21.553 1.00 40.31 69 GLY A CA 1
ATOM 547 C C . GLY A 1 69 ? 8.602 5.464 22.289 1.00 40.31 69 GLY A C 1
ATOM 548 O O . GLY A 1 69 ? 8.849 5.515 23.483 1.00 40.31 69 GLY A O 1
ATOM 549 N N . ASP A 1 70 ? 8.597 4.318 21.600 1.00 47.50 70 ASP A N 1
ATOM 550 C CA . ASP A 1 70 ? 8.838 2.968 22.148 1.00 47.50 70 ASP A CA 1
ATOM 551 C C . ASP A 1 70 ? 9.903 2.173 21.353 1.00 47.50 70 ASP A C 1
ATOM 553 O O . ASP A 1 70 ? 10.053 0.961 21.504 1.00 47.50 70 ASP A O 1
ATOM 557 N N . GLY A 1 71 ? 10.710 2.839 20.518 1.00 46.31 71 GLY A N 1
ATOM 558 C CA . GLY A 1 71 ? 11.757 2.216 19.688 1.00 46.31 71 GLY A CA 1
ATOM 559 C C . GLY A 1 71 ? 12.969 1.637 20.444 1.00 46.31 71 GLY A C 1
ATOM 560 O O . GLY A 1 71 ? 13.998 1.357 19.827 1.00 46.31 71 GLY A O 1
ATOM 561 N N . GLN A 1 72 ? 12.900 1.471 21.771 1.00 47.81 72 GLN A N 1
ATOM 562 C CA . GLN A 1 72 ? 14.029 1.019 22.595 1.00 47.81 72 GLN A CA 1
ATOM 563 C C . GLN A 1 72 ? 13.932 -0.447 23.059 1.00 47.81 72 GLN A C 1
ATOM 565 O O . GLN A 1 72 ? 14.930 -0.989 23.535 1.00 47.81 72 GLN A O 1
ATOM 570 N N . GLU A 1 73 ? 12.792 -1.125 22.878 1.00 43.72 73 GLU A N 1
ATOM 571 C CA . GLU A 1 73 ? 12.614 -2.492 23.401 1.00 43.72 73 GLU A CA 1
ATOM 572 C C . GLU A 1 73 ? 13.122 -3.598 22.452 1.00 43.72 73 GLU A C 1
ATOM 574 O O . GLU A 1 73 ? 13.621 -4.624 22.907 1.00 43.72 73 GLU A O 1
ATOM 579 N N . TYR A 1 74 ? 13.133 -3.372 21.132 1.00 41.31 74 TYR A N 1
ATOM 580 C CA . TYR A 1 74 ? 13.533 -4.401 20.151 1.00 41.31 74 TYR A CA 1
ATOM 581 C C . TYR A 1 74 ? 15.050 -4.689 20.105 1.00 41.31 74 TYR A C 1
ATOM 583 O O . TYR A 1 74 ? 15.486 -5.713 19.581 1.00 41.31 74 TYR A O 1
ATOM 591 N N . LEU A 1 75 ? 15.885 -3.799 20.652 1.00 44.53 75 LEU A N 1
ATOM 592 C CA . LEU A 1 75 ? 17.350 -3.941 20.641 1.00 44.53 75 LEU A CA 1
ATOM 593 C C . LEU A 1 75 ? 17.920 -4.638 21.885 1.00 44.53 75 LEU A C 1
ATOM 595 O O . LEU A 1 75 ? 19.130 -4.834 21.951 1.00 44.53 75 LEU A O 1
ATOM 599 N N . ARG A 1 76 ? 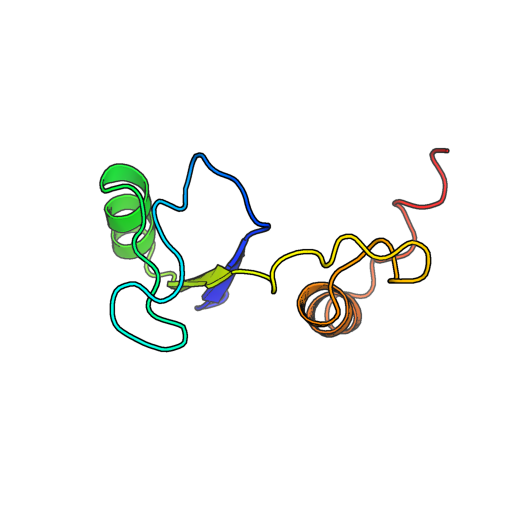17.087 -5.019 22.863 1.00 44.12 76 ARG A N 1
ATOM 600 C CA . ARG A 1 76 ? 17.551 -5.667 24.105 1.00 44.12 76 ARG A CA 1
ATOM 601 C C . ARG A 1 76 ? 17.424 -7.188 24.138 1.00 44.12 76 ARG A C 1
ATOM 603 O O . ARG A 1 76 ? 17.881 -7.788 25.104 1.00 44.12 76 ARG A O 1
ATOM 610 N N . THR A 1 77 ? 16.816 -7.807 23.131 1.00 40.00 77 THR A N 1
ATOM 611 C CA . THR A 1 77 ? 16.604 -9.267 23.093 1.00 40.00 77 THR A CA 1
ATOM 612 C C . THR A 1 77 ? 17.476 -9.983 22.055 1.00 40.00 77 THR A C 1
ATOM 614 O O . THR A 1 77 ? 17.136 -11.083 21.628 1.00 40.00 77 THR A O 1
ATOM 617 N N . GLN A 1 78 ? 18.595 -9.372 21.649 1.00 41.69 78 GLN A N 1
ATOM 618 C CA . GLN A 1 78 ? 19.665 -10.043 20.900 1.00 41.69 78 GLN A CA 1
ATOM 619 C C . GLN A 1 78 ? 20.898 -10.212 21.778 1.00 41.69 78 GLN A C 1
ATOM 621 O O . GLN A 1 78 ? 21.307 -9.201 22.391 1.00 41.69 78 GLN A O 1
#

Radius of gyration: 14.39 Å; Cα contacts (8 Å, |Δi|>4): 74; chains: 1; bounding box: 40×22×35 Å

Sequence (78 aa):
MPHTILFDNMKTVLIDRNAYGPGQHRFHAGFREFAKHHGFSPRMCAPYPAIPLSPRVCPVCIAEDRSRGDGQEYLRTQ